Protein AF-X1FNK2-F1 (afdb_monomer_lite)

Organism: NCBI:txid412755

Sequence (106 aa):
DYYRRIQGFEEQAAFHYLQAENYKKAIEFLMKSADLAIKKGGYESSINYYNQALELCQRQKDAADLNTLVALNESLADIYRALGDEDKALKYYKVVLNSYKEILKE

pLDDT: mean 90.37, std 13.16, range [39.84, 98.38]

Secondary structure (DSSP, 8-state):
--HHHHTTTHHHHHHHHHHTT-HHHHHHHHHHHHHHHHHTT-HHHHHHHHHHHHHHHHH-GGG--HHHHHHHHHHHHHHHHHTT-HHHHHHHHHHHHHHHHHHTT-

Radius of gyration: 14.16 Å; chains: 1; bounding box: 36×23×37 Å

Foldseek 3Di:
DVVVVCQPCLCVQLVVCVVVVLLLSNLVSLQVQLVSCVVVVNLVSNLVSLVVSLVSCVVPVPSDDLVSVLVSLQVNLVSCVVVVVNVSSVVSVVVNVVSVVVVVVD

Structure (mmCIF, N/CA/C/O backbone):
data_AF-X1FNK2-F1
#
_entry.id   AF-X1FNK2-F1
#
loop_
_atom_site.group_PDB
_atom_site.id
_atom_site.type_symbol
_atom_site.label_atom_id
_atom_site.label_alt_id
_atom_site.label_comp_id
_atom_site.label_asym_id
_atom_site.label_entity_id
_atom_site.label_seq_id
_atom_site.pdbx_PDB_ins_code
_atom_site.Cartn_x
_atom_site.Cartn_y
_atom_site.Cartn_z
_atom_site.occupancy
_atom_site.B_iso_or_equiv
_atom_site.auth_seq_id
_atom_site.auth_comp_id
_atom_site.auth_asym_id
_atom_site.auth_atom_id
_atom_site.pdbx_PDB_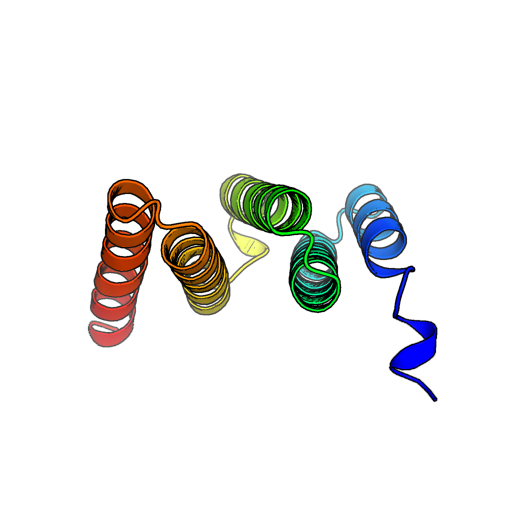model_num
ATOM 1 N N . ASP A 1 1 ? 16.179 15.770 -13.677 1.00 46.91 1 ASP A N 1
ATOM 2 C CA . ASP A 1 1 ? 16.276 14.323 -13.997 1.00 46.91 1 ASP A CA 1
ATOM 3 C C . ASP A 1 1 ? 16.577 13.373 -12.823 1.00 46.91 1 ASP A C 1
ATOM 5 O O . ASP A 1 1 ? 17.108 12.293 -13.045 1.00 46.91 1 ASP A O 1
ATOM 9 N N . TYR A 1 2 ? 16.174 13.681 -11.581 1.00 40.62 2 TYR A N 1
ATOM 10 C CA . TYR A 1 2 ? 16.253 12.709 -10.471 1.00 40.62 2 TYR A CA 1
ATOM 11 C C . TYR A 1 2 ? 15.046 11.749 -10.471 1.00 40.62 2 TYR A C 1
ATOM 13 O O . TYR A 1 2 ? 15.205 10.534 -10.434 1.00 40.62 2 TYR A O 1
ATOM 21 N N . TYR A 1 3 ? 13.838 12.292 -10.661 1.00 39.84 3 TYR A N 1
ATOM 22 C CA . TYR A 1 3 ? 12.585 11.525 -10.692 1.00 39.84 3 TYR A CA 1
ATOM 23 C C . TYR A 1 3 ? 12.472 10.533 -11.865 1.00 39.84 3 TYR A C 1
ATOM 25 O O . TYR A 1 3 ? 11.879 9.472 -11.709 1.00 39.84 3 TYR A O 1
ATOM 33 N N . ARG A 1 4 ? 13.090 10.824 -13.020 1.00 47.47 4 ARG A N 1
ATOM 34 C CA . ARG A 1 4 ? 13.145 9.893 -14.168 1.00 47.47 4 ARG A CA 1
ATOM 35 C C . ARG A 1 4 ? 14.121 8.732 -13.965 1.00 47.47 4 ARG A C 1
ATOM 37 O O . ARG A 1 4 ? 13.951 7.699 -14.590 1.00 47.47 4 ARG A O 1
ATOM 44 N N . ARG A 1 5 ? 15.133 8.896 -13.105 1.00 49.19 5 ARG A N 1
ATOM 45 C CA . ARG A 1 5 ? 16.075 7.823 -12.751 1.00 49.19 5 ARG A CA 1
ATOM 46 C C . ARG A 1 5 ? 15.492 6.839 -11.749 1.00 49.19 5 ARG A C 1
ATOM 48 O O . ARG A 1 5 ? 15.982 5.726 -11.683 1.00 49.19 5 ARG A O 1
ATOM 55 N N . ILE A 1 6 ? 14.492 7.256 -10.972 1.00 51.84 6 ILE A N 1
ATOM 56 C CA . ILE A 1 6 ? 13.785 6.364 -10.050 1.00 51.84 6 ILE A CA 1
ATOM 57 C C . ILE A 1 6 ? 12.738 5.542 -10.809 1.00 51.84 6 ILE A C 1
ATOM 59 O O . ILE A 1 6 ? 12.584 4.375 -10.473 1.00 51.84 6 ILE A O 1
ATOM 63 N N . GLN A 1 7 ? 12.134 6.092 -11.879 1.00 53.59 7 GLN A N 1
ATOM 64 C CA . GLN A 1 7 ? 11.194 5.362 -12.740 1.00 53.59 7 GLN A CA 1
ATOM 65 C C . GLN A 1 7 ? 11.789 4.039 -13.243 1.00 53.59 7 GLN A C 1
ATOM 67 O O . GLN A 1 7 ? 12.658 4.028 -14.113 1.00 53.59 7 GLN A O 1
ATOM 72 N N . GLY A 1 8 ? 11.256 2.925 -12.742 1.00 63.06 8 GLY A N 1
ATOM 73 C CA . GLY A 1 8 ? 11.637 1.563 -13.120 1.00 63.06 8 GLY A CA 1
ATOM 74 C C . GLY A 1 8 ? 12.551 0.849 -12.122 1.00 63.06 8 GLY A C 1
ATOM 75 O O . GLY A 1 8 ? 12.785 -0.342 -12.300 1.00 63.06 8 GLY A O 1
ATOM 76 N N . PHE A 1 9 ? 13.030 1.529 -11.077 1.00 75.50 9 PHE A N 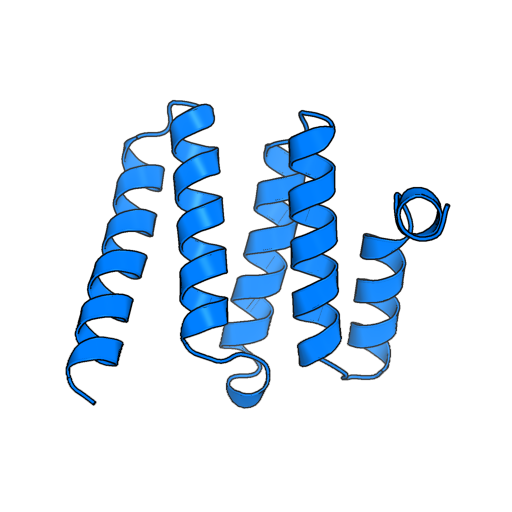1
ATOM 77 C CA . PHE A 1 9 ? 13.848 0.925 -10.016 1.00 75.50 9 PHE A CA 1
ATOM 78 C C . PHE A 1 9 ? 13.087 0.744 -8.701 1.00 75.50 9 PHE A C 1
ATOM 80 O O . PHE A 1 9 ? 13.655 0.228 -7.741 1.00 75.50 9 PHE A O 1
ATOM 87 N N . GLU A 1 10 ? 11.823 1.166 -8.615 1.00 81.62 10 GLU A N 1
ATOM 88 C CA . GLU A 1 10 ? 11.077 1.147 -7.358 1.00 81.62 10 GLU A CA 1
ATOM 89 C C . GLU A 1 10 ? 10.838 -0.275 -6.836 1.00 81.62 10 GLU A C 1
ATOM 91 O O . GLU A 1 10 ? 11.027 -0.526 -5.647 1.00 81.62 10 GLU A O 1
ATOM 96 N N . GLU A 1 11 ? 10.533 -1.220 -7.727 1.00 82.88 11 GLU A N 1
ATOM 97 C CA . GLU A 1 11 ? 10.357 -2.635 -7.385 1.00 82.88 11 GLU A CA 1
ATOM 98 C C . GLU A 1 11 ? 11.670 -3.255 -6.884 1.00 82.88 11 GLU A C 1
ATOM 100 O O . GLU A 1 11 ? 11.709 -3.920 -5.849 1.00 82.88 11 GLU A O 1
ATOM 105 N N . GLN A 1 12 ? 12.780 -2.975 -7.575 1.00 87.50 12 GLN A N 1
ATOM 106 C CA . GLN A 1 12 ? 14.104 -3.453 -7.172 1.00 87.50 12 GLN A CA 1
ATOM 107 C C . GLN A 1 12 ? 14.526 -2.856 -5.827 1.00 87.50 12 GLN A C 1
ATOM 109 O O . GLN A 1 12 ? 15.048 -3.560 -4.964 1.00 87.50 12 GLN A O 1
ATOM 114 N N . ALA A 1 13 ? 14.270 -1.564 -5.618 1.00 89.25 13 ALA A N 1
ATOM 115 C CA . ALA A 1 13 ? 14.533 -0.904 -4.350 1.00 89.25 13 ALA A CA 1
ATOM 116 C C . ALA A 1 13 ? 13.695 -1.517 -3.219 1.00 89.25 13 ALA A C 1
ATOM 118 O O . ALA A 1 13 ? 14.247 -1.804 -2.157 1.00 89.25 13 ALA A O 1
ATOM 119 N N . ALA A 1 14 ? 12.403 -1.777 -3.447 1.00 90.62 14 ALA A N 1
ATOM 120 C CA . ALA A 1 14 ? 11.552 -2.474 -2.487 1.00 90.62 14 ALA A CA 1
ATOM 121 C C . ALA A 1 14 ? 12.125 -3.854 -2.131 1.00 90.62 14 ALA A C 1
ATOM 123 O O . ALA A 1 14 ? 12.271 -4.161 -0.949 1.00 90.62 14 ALA A O 1
ATOM 124 N N . PHE A 1 15 ? 12.546 -4.643 -3.126 1.00 89.25 15 PHE A N 1
ATOM 125 C CA . PHE A 1 15 ? 13.180 -5.945 -2.908 1.00 89.25 15 PHE A CA 1
ATOM 126 C C . PHE A 1 15 ? 14.457 -5.849 -2.057 1.00 89.25 15 PHE A C 1
ATOM 128 O O . PHE A 1 15 ? 14.624 -6.602 -1.098 1.00 89.25 15 PHE A O 1
ATOM 135 N N . HIS A 1 16 ? 15.343 -4.894 -2.352 1.00 91.31 16 HIS A N 1
ATOM 136 C CA . HIS A 1 16 ? 16.559 -4.686 -1.562 1.00 91.31 16 HIS A CA 1
ATOM 137 C C . HIS A 1 16 ? 16.262 -4.249 -0.124 1.00 91.31 16 HIS A C 1
ATOM 139 O O . HIS A 1 16 ? 16.935 -4.702 0.801 1.00 91.31 16 HIS A O 1
ATOM 145 N N . TYR A 1 17 ? 15.252 -3.404 0.092 1.00 94.06 17 TYR A N 1
ATOM 146 C CA . TYR A 1 17 ? 14.859 -3.007 1.443 1.00 94.06 17 TYR A CA 1
ATOM 147 C C . TYR A 1 17 ? 14.180 -4.134 2.221 1.00 94.06 17 TYR A C 1
ATOM 149 O O . TYR A 1 17 ? 14.399 -4.220 3.425 1.00 94.06 17 TYR A O 1
ATOM 157 N N . LEU A 1 18 ? 13.435 -5.023 1.557 1.00 90.88 18 LEU A N 1
ATOM 158 C CA . LEU A 1 18 ? 12.917 -6.245 2.176 1.00 90.88 18 LEU A CA 1
ATOM 159 C C . LEU A 1 18 ? 14.057 -7.162 2.639 1.00 90.88 18 LEU A C 1
ATOM 161 O O . LEU A 1 18 ? 14.038 -7.619 3.776 1.00 90.88 18 LEU A O 1
ATOM 165 N N . GLN A 1 19 ? 15.071 -7.376 1.794 1.00 92.75 19 GLN A N 1
ATOM 166 C CA . GLN A 1 19 ? 16.267 -8.166 2.130 1.00 92.75 19 GLN A CA 1
ATOM 167 C C . GLN A 1 19 ? 17.068 -7.559 3.290 1.00 92.75 19 GLN A C 1
ATOM 169 O O . GLN A 1 19 ? 17.641 -8.282 4.096 1.00 92.75 19 GLN A O 1
ATOM 174 N N . ALA A 1 20 ? 17.106 -6.230 3.375 1.00 94.88 20 ALA A N 1
ATOM 175 C CA . ALA A 1 20 ? 17.769 -5.500 4.451 1.00 94.88 20 ALA A CA 1
ATOM 176 C C . ALA A 1 20 ? 16.885 -5.308 5.700 1.00 94.88 20 ALA A C 1
ATOM 178 O O . ALA A 1 20 ? 17.256 -4.530 6.578 1.00 94.88 20 ALA A O 1
ATOM 179 N N . GLU A 1 21 ? 15.700 -5.931 5.744 1.00 94.44 21 GLU A N 1
ATOM 180 C CA . GLU A 1 21 ? 14.700 -5.801 6.815 1.00 94.44 21 GLU A CA 1
ATOM 181 C C . GLU A 1 21 ? 14.289 -4.347 7.123 1.00 94.44 21 GLU A C 1
ATOM 183 O O . GLU A 1 21 ? 13.774 -4.010 8.189 1.00 94.44 21 GLU A O 1
ATOM 188 N N . ASN A 1 22 ? 14.473 -3.447 6.155 1.00 96.25 22 ASN A N 1
ATOM 189 C CA . ASN A 1 22 ? 14.043 -2.061 6.251 1.00 96.25 22 ASN A CA 1
ATOM 190 C C . ASN A 1 22 ? 12.605 -1.932 5.744 1.00 96.2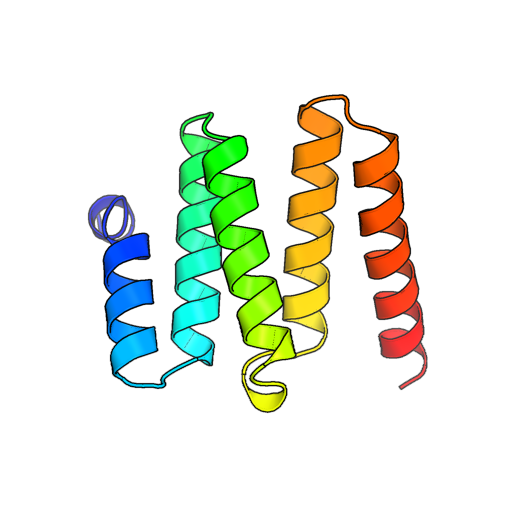5 22 ASN A C 1
ATOM 192 O O . ASN A 1 22 ? 12.337 -1.403 4.662 1.00 96.25 22 ASN A O 1
ATOM 196 N N . TYR A 1 23 ? 11.669 -2.432 6.545 1.00 96.06 23 TYR A N 1
ATOM 197 C CA . TYR A 1 23 ? 10.263 -2.551 6.161 1.00 96.06 23 TYR A CA 1
ATOM 198 C C . TYR A 1 23 ? 9.604 -1.204 5.856 1.00 96.06 23 TYR A C 1
ATOM 200 O O . TYR A 1 23 ? 8.838 -1.105 4.901 1.00 96.06 23 TYR A O 1
ATOM 208 N N . LYS A 1 24 ? 9.964 -0.143 6.590 1.00 95.75 24 LYS A N 1
ATOM 209 C CA . LYS A 1 24 ? 9.451 1.211 6.334 1.00 95.75 24 LYS A CA 1
ATOM 210 C C . LYS A 1 24 ? 9.788 1.680 4.918 1.00 95.75 24 LYS A C 1
ATOM 212 O O . LYS A 1 24 ? 8.913 2.140 4.188 1.00 95.75 24 LYS A O 1
ATOM 217 N N . LYS A 1 25 ? 11.050 1.531 4.504 1.00 95.06 25 LYS A N 1
ATOM 218 C CA . LYS A 1 25 ? 11.456 1.885 3.139 1.00 95.06 25 LYS A CA 1
ATOM 219 C C . LYS A 1 25 ? 10.895 0.915 2.104 1.00 95.06 25 LYS A C 1
ATOM 221 O O . LYS A 1 25 ? 10.551 1.350 1.011 1.00 95.06 25 LYS A O 1
ATOM 226 N N . ALA A 1 26 ? 10.764 -0.369 2.428 1.00 96.12 26 ALA A N 1
ATOM 227 C CA . ALA A 1 26 ? 10.118 -1.325 1.533 1.00 96.12 26 ALA A CA 1
ATOM 228 C C . ALA A 1 26 ? 8.669 -0.911 1.215 1.00 96.12 26 ALA A C 1
ATOM 230 O O . ALA A 1 26 ? 8.315 -0.838 0.042 1.00 96.12 26 ALA A O 1
ATOM 231 N N . ILE A 1 27 ? 7.871 -0.552 2.229 1.00 97.06 27 ILE A N 1
ATOM 232 C CA . ILE A 1 27 ? 6.497 -0.040 2.061 1.00 97.06 27 ILE A CA 1
ATOM 233 C C . ILE A 1 27 ? 6.483 1.212 1.180 1.00 97.06 27 ILE A C 1
ATOM 235 O O . ILE A 1 27 ? 5.730 1.267 0.211 1.00 97.06 27 ILE A O 1
ATOM 239 N N . GLU A 1 28 ? 7.356 2.184 1.458 1.00 95.00 28 GLU A N 1
ATOM 240 C CA . GLU A 1 28 ? 7.453 3.417 0.666 1.00 95.00 28 GLU A CA 1
ATOM 241 C C . GLU A 1 28 ? 7.718 3.127 -0.823 1.00 95.00 28 GLU A C 1
ATOM 243 O O . GLU A 1 28 ? 7.089 3.709 -1.707 1.00 95.00 28 GLU A O 1
ATOM 248 N N . PHE A 1 29 ? 8.647 2.217 -1.123 1.00 95.19 29 PHE A N 1
ATOM 249 C CA . PHE A 1 29 ? 8.994 1.881 -2.503 1.00 95.19 29 PHE A CA 1
ATOM 250 C C . PHE A 1 29 ? 7.954 0.988 -3.190 1.00 95.19 29 PHE A C 1
ATOM 252 O O . PHE A 1 29 ? 7.743 1.137 -4.396 1.00 95.19 29 PHE A O 1
ATOM 259 N N . LEU A 1 30 ? 7.239 0.136 -2.453 1.00 96.31 30 LEU A N 1
ATOM 260 C CA . LEU A 1 30 ? 6.065 -0.571 -2.973 1.00 96.31 30 LEU A CA 1
ATOM 261 C C . LEU A 1 30 ? 4.963 0.418 -3.374 1.00 96.31 30 LEU A C 1
ATOM 263 O O . LEU A 1 30 ? 4.439 0.324 -4.481 1.00 96.31 30 LEU A O 1
ATOM 267 N N . MET A 1 31 ? 4.678 1.426 -2.543 1.00 96.69 31 MET A N 1
ATOM 268 C CA . MET A 1 31 ? 3.717 2.485 -2.881 1.00 96.69 31 MET A CA 1
ATOM 269 C C . MET A 1 31 ? 4.137 3.256 -4.136 1.00 96.69 31 MET A C 1
ATOM 271 O O . MET A 1 31 ? 3.340 3.417 -5.054 1.00 96.69 31 MET A O 1
ATOM 275 N N . LYS A 1 32 ? 5.412 3.650 -4.247 1.00 95.00 32 LYS A N 1
ATOM 276 C CA . LYS A 1 32 ? 5.913 4.323 -5.460 1.00 95.00 32 LYS A CA 1
ATOM 277 C C . LYS A 1 32 ? 5.816 3.440 -6.708 1.00 95.00 32 LYS A C 1
ATOM 279 O O . LYS A 1 32 ? 5.501 3.944 -7.786 1.00 95.00 32 LYS A O 1
ATOM 284 N N . SER A 1 33 ? 6.063 2.135 -6.569 1.00 93.69 33 SER A N 1
ATOM 285 C CA . SER A 1 33 ? 5.888 1.157 -7.654 1.00 93.69 33 SER A CA 1
ATOM 286 C C . SER A 1 33 ? 4.426 1.089 -8.098 1.00 93.69 33 SER A C 1
ATOM 288 O O . SER A 1 33 ? 4.140 1.088 -9.298 1.00 93.69 33 SER A O 1
ATOM 290 N N . ALA A 1 34 ? 3.499 1.100 -7.137 1.00 95.50 34 ALA A N 1
ATOM 291 C CA . ALA A 1 34 ? 2.066 1.123 -7.388 1.00 95.50 34 ALA A CA 1
ATOM 292 C C . ALA A 1 34 ? 1.631 2.405 -8.115 1.00 95.50 34 ALA A C 1
ATOM 294 O O . ALA A 1 34 ? 0.952 2.320 -9.140 1.00 95.50 34 ALA A O 1
ATOM 295 N N . ASP A 1 35 ? 2.078 3.576 -7.654 1.00 93.88 35 ASP A N 1
ATOM 296 C CA . ASP A 1 35 ? 1.795 4.872 -8.282 1.00 93.88 35 ASP A CA 1
ATOM 297 C C . ASP A 1 35 ? 2.318 4.926 -9.724 1.00 93.88 35 ASP A C 1
ATOM 299 O O . ASP A 1 35 ? 1.671 5.455 -10.634 1.00 93.88 35 ASP A O 1
ATOM 303 N N . LEU A 1 36 ? 3.521 4.388 -9.953 1.00 92.06 36 LEU A N 1
ATOM 304 C CA . LEU A 1 36 ? 4.108 4.316 -11.285 1.00 92.06 36 LEU A CA 1
ATOM 305 C C . LEU A 1 36 ? 3.313 3.376 -12.196 1.00 92.06 36 LEU A C 1
ATOM 307 O O . LEU A 1 36 ? 3.130 3.690 -13.374 1.00 92.06 36 LEU A O 1
ATOM 311 N N . ALA A 1 37 ? 2.831 2.251 -11.666 1.00 91.25 37 ALA A N 1
ATOM 312 C CA . ALA A 1 37 ? 1.981 1.330 -12.407 1.00 91.25 37 ALA A CA 1
ATOM 313 C C . ALA A 1 37 ? 0.669 2.006 -12.841 1.00 91.25 37 ALA A C 1
ATOM 315 O O . ALA A 1 37 ? 0.318 1.911 -14.016 1.00 91.25 37 ALA A O 1
ATOM 316 N N . ILE A 1 38 ? 0.021 2.792 -11.967 1.00 92.38 38 ILE A N 1
ATOM 317 C CA . ILE A 1 38 ? -1.168 3.594 -12.326 1.00 92.38 38 ILE A CA 1
ATOM 318 C C . ILE A 1 38 ? -0.848 4.556 -13.470 1.00 92.38 38 ILE A C 1
ATOM 320 O O . ILE A 1 38 ? -1.570 4.597 -14.462 1.00 92.38 38 ILE A O 1
ATOM 324 N N . LYS A 1 39 ? 0.268 5.294 -13.381 1.00 91.44 39 LYS A N 1
ATOM 325 C CA . LYS A 1 39 ? 0.692 6.239 -14.434 1.00 91.44 39 LYS A CA 1
ATOM 326 C C . LYS A 1 39 ? 0.937 5.563 -15.786 1.00 91.44 39 LYS A C 1
ATOM 328 O O . LYS A 1 39 ? 0.864 6.225 -16.816 1.00 91.44 39 LYS A O 1
ATOM 333 N N . LYS A 1 40 ? 1.241 4.264 -15.783 1.00 89.50 40 LYS A N 1
ATOM 334 C CA . LYS A 1 40 ? 1.420 3.431 -16.980 1.00 89.50 40 LYS A CA 1
ATOM 335 C C . LYS A 1 40 ? 0.136 2.703 -17.413 1.00 89.50 40 LYS A C 1
ATOM 337 O O . LYS A 1 40 ? 0.184 1.956 -18.383 1.00 89.50 40 LYS A O 1
ATOM 342 N N . GLY A 1 41 ? -0.986 2.896 -16.715 1.00 88.81 41 GLY A N 1
ATOM 343 C CA . GLY A 1 41 ? -2.263 2.218 -16.974 1.00 88.81 41 GLY A CA 1
ATOM 344 C C . GLY A 1 41 ? -2.352 0.784 -16.433 1.00 88.81 41 GLY A C 1
ATOM 345 O O . GLY A 1 41 ? -3.318 0.081 -16.712 1.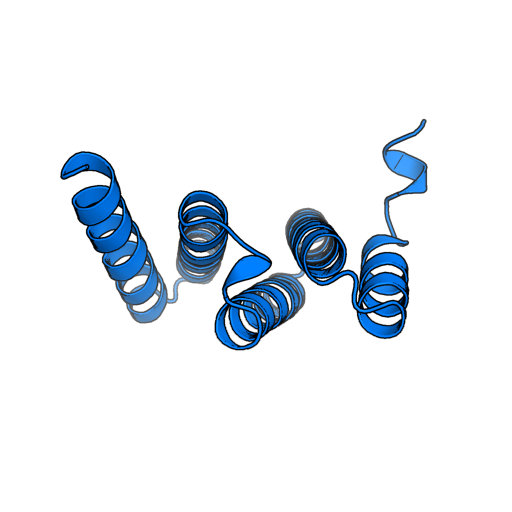00 88.81 41 GLY A O 1
ATOM 346 N N . GLY A 1 42 ? -1.362 0.330 -15.661 1.00 93.19 42 GLY A N 1
ATOM 347 C CA . GLY A 1 42 ? -1.302 -1.013 -15.083 1.00 93.19 42 GLY A CA 1
ATOM 348 C C . GLY A 1 42 ? -2.014 -1.106 -13.735 1.00 93.19 42 GLY A C 1
ATOM 349 O O . GLY A 1 42 ? -1.353 -1.202 -12.699 1.00 93.19 42 GLY A O 1
ATOM 350 N N . TYR A 1 43 ? -3.350 -1.082 -13.730 1.00 92.62 43 TYR A N 1
ATOM 351 C CA . TYR A 1 43 ? -4.136 -1.143 -12.490 1.00 92.62 43 TYR A CA 1
ATOM 352 C C . TYR A 1 43 ? -3.936 -2.445 -11.704 1.00 92.62 43 TYR A C 1
ATOM 354 O O . TYR A 1 43 ? -3.772 -2.395 -10.489 1.00 92.62 43 TYR A O 1
ATOM 362 N N . GLU A 1 44 ? -3.871 -3.599 -12.373 1.00 94.38 44 GLU A N 1
ATOM 363 C CA . GLU A 1 44 ? -3.633 -4.890 -11.705 1.00 94.38 44 GLU A CA 1
ATOM 364 C C . GLU A 1 44 ? -2.277 -4.930 -10.990 1.00 94.38 44 GLU A C 1
ATOM 366 O O . GLU A 1 44 ? -2.186 -5.331 -9.829 1.00 94.38 44 GLU A O 1
ATOM 371 N N . SER A 1 45 ? -1.219 -4.450 -11.652 1.00 92.88 45 SER A N 1
ATOM 372 C CA . SER A 1 45 ? 0.110 -4.351 -11.044 1.00 92.88 45 SER A CA 1
ATOM 373 C C . SER A 1 45 ? 0.116 -3.386 -9.860 1.00 92.88 45 SER A C 1
ATOM 375 O O . SER A 1 45 ? 0.732 -3.677 -8.838 1.00 92.88 45 SER A O 1
ATOM 377 N N . SER A 1 46 ? -0.600 -2.263 -9.965 1.00 95.06 46 SER A N 1
ATOM 378 C CA . SER A 1 46 ? -0.733 -1.313 -8.859 1.00 95.06 46 SER A CA 1
ATOM 379 C C . SER A 1 46 ? -1.420 -1.934 -7.641 1.00 95.06 46 SER A C 1
ATOM 381 O O . SER A 1 46 ? -0.897 -1.855 -6.529 1.00 95.06 46 SER A O 1
ATOM 383 N N . ILE A 1 47 ? -2.533 -2.644 -7.861 1.00 97.94 47 ILE A N 1
ATOM 384 C CA . ILE A 1 47 ? -3.243 -3.385 -6.811 1.00 97.94 47 ILE A CA 1
ATOM 385 C C . ILE A 1 47 ? -2.303 -4.381 -6.127 1.00 97.94 47 ILE A C 1
ATOM 387 O O . ILE A 1 47 ? -2.291 -4.467 -4.899 1.00 97.94 47 ILE A O 1
ATOM 391 N N . ASN A 1 48 ? -1.497 -5.118 -6.898 1.00 96.75 48 ASN A N 1
ATOM 392 C CA . ASN A 1 48 ? -0.537 -6.069 -6.344 1.00 96.75 48 ASN A CA 1
ATOM 393 C C . ASN A 1 48 ? 0.478 -5.383 -5.412 1.00 96.75 48 ASN A C 1
ATOM 395 O O . ASN A 1 48 ? 0.680 -5.831 -4.285 1.00 96.75 48 ASN A O 1
ATOM 399 N N . TYR A 1 49 ? 1.076 -4.271 -5.844 1.00 97.12 49 TYR A N 1
ATOM 400 C CA . TYR A 1 49 ? 2.056 -3.546 -5.032 1.00 97.12 49 TYR A CA 1
ATOM 401 C C . TYR A 1 49 ? 1.456 -2.938 -3.759 1.00 97.12 49 TYR A C 1
ATOM 403 O O . TYR A 1 49 ? 2.047 -3.072 -2.687 1.00 97.12 49 TYR A O 1
ATOM 411 N N . TYR A 1 50 ? 0.271 -2.324 -3.833 1.00 98.25 50 TYR A N 1
ATOM 412 C CA . TYR A 1 50 ? -0.390 -1.810 -2.630 1.00 98.25 50 TYR A CA 1
ATOM 413 C C . TYR A 1 50 ? -0.811 -2.921 -1.665 1.00 98.25 50 TYR A C 1
ATOM 415 O O . TYR A 1 50 ? -0.687 -2.748 -0.453 1.00 98.25 50 TYR A O 1
ATOM 423 N N . ASN A 1 51 ? -1.259 -4.076 -2.167 1.00 97.88 51 ASN A N 1
ATOM 424 C CA . ASN A 1 51 ? -1.576 -5.217 -1.307 1.00 97.88 51 ASN A CA 1
ATOM 425 C C . ASN A 1 51 ? -0.328 -5.777 -0.613 1.00 97.88 51 ASN A C 1
ATOM 427 O O . ASN A 1 51 ? -0.391 -6.058 0.581 1.00 97.88 51 ASN A O 1
ATOM 431 N N . GLN A 1 52 ? 0.810 -5.872 -1.309 1.00 97.50 52 GLN A N 1
ATOM 432 C CA . GLN A 1 52 ? 2.083 -6.249 -0.683 1.00 97.50 52 GLN A CA 1
ATOM 433 C C . GLN A 1 52 ? 2.495 -5.258 0.413 1.00 97.50 52 GLN A C 1
ATOM 435 O O . GLN A 1 52 ? 2.935 -5.670 1.486 1.00 97.50 52 GLN A O 1
ATOM 440 N N . ALA A 1 53 ? 2.319 -3.953 0.177 1.00 97.94 53 ALA A N 1
ATOM 441 C CA . ALA A 1 53 ? 2.594 -2.934 1.186 1.00 97.94 53 ALA A CA 1
ATOM 442 C C . ALA A 1 53 ? 1.677 -3.091 2.411 1.00 97.94 53 ALA A C 1
ATOM 444 O O . ALA A 1 53 ? 2.166 -3.096 3.538 1.00 97.94 53 ALA A O 1
ATOM 445 N N . LEU A 1 54 ? 0.369 -3.296 2.207 1.00 97.38 54 LEU A N 1
ATOM 446 C CA . LEU A 1 54 ? -0.586 -3.547 3.293 1.00 97.38 54 LEU A CA 1
ATOM 447 C C . LEU A 1 54 ? -0.258 -4.810 4.091 1.00 97.38 54 LEU A C 1
ATOM 449 O O . LEU A 1 54 ? -0.313 -4.786 5.320 1.00 97.38 54 LEU A O 1
ATOM 453 N N . GLU A 1 55 ? 0.088 -5.904 3.416 1.00 97.19 55 GLU A N 1
ATOM 454 C CA . GLU A 1 55 ? 0.503 -7.148 4.065 1.00 97.19 55 GLU A CA 1
ATOM 455 C C . GLU A 1 55 ? 1.760 -6.932 4.915 1.00 97.19 55 GLU A C 1
ATOM 457 O O . GLU A 1 55 ? 1.842 -7.427 6.044 1.00 97.19 55 GLU A O 1
ATOM 462 N N . LEU A 1 56 ? 2.716 -6.137 4.422 1.00 97.00 56 LEU A N 1
ATOM 463 C CA . LEU A 1 56 ? 3.911 -5.807 5.187 1.00 97.00 56 LEU A CA 1
ATOM 464 C C . LEU A 1 56 ? 3.582 -4.959 6.419 1.00 97.00 56 LEU A C 1
ATOM 466 O O . LEU A 1 56 ? 4.083 -5.270 7.496 1.00 97.00 56 LEU A O 1
ATOM 470 N N . CYS A 1 57 ? 2.692 -3.968 6.304 1.00 95.94 57 CYS A N 1
ATOM 471 C CA . CYS A 1 57 ? 2.211 -3.196 7.455 1.00 95.94 57 CYS A CA 1
ATOM 472 C C . CYS A 1 57 ? 1.522 -4.086 8.507 1.00 95.94 57 CYS A C 1
ATOM 474 O O . CYS A 1 57 ? 1.671 -3.863 9.706 1.00 95.94 57 CYS A O 1
ATOM 476 N N . GLN A 1 58 ? 0.775 -5.112 8.082 1.00 94.44 58 GLN A N 1
ATOM 477 C CA . GLN A 1 58 ? 0.116 -6.051 9.000 1.00 94.44 58 GLN A CA 1
ATOM 478 C C . GLN A 1 58 ? 1.116 -6.956 9.728 1.00 94.44 58 GLN A C 1
ATOM 480 O O . GLN A 1 58 ? 0.944 -7.230 10.918 1.00 94.44 58 GLN A O 1
ATOM 485 N N . ARG A 1 59 ? 2.153 -7.421 9.021 1.00 95.94 59 ARG A N 1
ATOM 486 C CA . ARG A 1 59 ? 3.220 -8.258 9.590 1.00 95.94 59 ARG A CA 1
ATOM 487 C C . ARG A 1 59 ? 4.166 -7.464 10.488 1.00 95.94 59 ARG A C 1
ATOM 489 O O . ARG A 1 59 ? 4.636 -8.003 11.482 1.00 95.94 59 ARG A O 1
ATOM 496 N N . GLN A 1 60 ? 4.429 -6.206 10.142 1.00 96.38 60 GLN A N 1
ATOM 497 C CA . GLN A 1 60 ? 5.402 -5.331 10.794 1.00 96.38 60 GLN A CA 1
ATOM 498 C C . GLN A 1 60 ? 4.711 -4.045 11.251 1.00 96.38 60 GLN A C 1
ATOM 500 O O . GLN A 1 60 ? 4.795 -3.008 10.596 1.00 96.38 60 GLN A O 1
ATOM 505 N N . LYS A 1 61 ? 4.007 -4.121 12.386 1.00 90.94 61 LYS A N 1
ATOM 506 C CA . LYS A 1 61 ? 3.142 -3.033 12.881 1.00 90.94 61 LYS A CA 1
ATOM 507 C C . LYS A 1 61 ? 3.883 -1.715 13.129 1.00 90.94 61 LYS A C 1
ATOM 509 O O . LYS A 1 61 ? 3.286 -0.662 12.962 1.00 90.94 61 LYS A O 1
ATOM 514 N N . ASP A 1 62 ? 5.172 -1.773 13.460 1.00 92.88 62 ASP A N 1
ATOM 515 C CA . ASP A 1 62 ? 6.002 -0.586 13.709 1.00 92.88 62 ASP A CA 1
ATOM 516 C C . ASP A 1 62 ? 6.561 0.047 12.418 1.00 92.88 62 ASP A C 1
ATOM 518 O O . ASP A 1 62 ? 7.190 1.106 12.451 1.00 92.88 62 ASP A O 1
ATOM 522 N N . ALA A 1 63 ? 6.363 -0.597 11.261 1.00 92.25 63 ALA A N 1
ATOM 523 C CA . ALA A 1 63 ? 6.903 -0.136 9.983 1.00 92.25 63 ALA A CA 1
ATOM 524 C C . ALA A 1 63 ? 6.039 0.933 9.295 1.00 92.25 63 ALA A C 1
ATOM 526 O O . ALA A 1 63 ? 6.522 1.592 8.370 1.00 92.25 63 ALA A O 1
ATOM 527 N N . ALA A 1 64 ? 4.790 1.112 9.733 1.00 93.75 64 ALA A N 1
ATOM 528 C CA . ALA A 1 64 ? 3.838 2.054 9.160 1.00 93.75 64 ALA A CA 1
ATOM 529 C C . ALA A 1 64 ? 2.985 2.713 10.245 1.00 93.75 64 ALA A C 1
ATOM 531 O O . ALA A 1 64 ? 2.554 2.067 11.195 1.00 93.75 64 ALA A O 1
ATOM 532 N N . ASP A 1 65 ? 2.712 4.001 10.065 1.00 92.56 65 ASP A N 1
ATOM 533 C CA . ASP A 1 65 ? 1.749 4.724 10.885 1.00 92.56 65 ASP A CA 1
ATOM 534 C C . ASP A 1 65 ? 0.323 4.589 10.325 1.00 92.56 65 ASP A C 1
ATOM 536 O O . ASP A 1 65 ? 0.082 4.063 9.230 1.00 92.56 65 ASP A O 1
ATOM 540 N N . LEU A 1 66 ? -0.649 5.089 11.089 1.00 91.19 66 LEU A N 1
ATOM 541 C CA . LEU A 1 66 ? -2.055 5.050 10.696 1.00 91.19 66 LEU A CA 1
ATOM 542 C C . LEU A 1 66 ? -2.316 5.841 9.400 1.00 91.19 66 LEU A C 1
ATOM 544 O O . LEU A 1 66 ? -3.148 5.429 8.594 1.00 91.19 66 LEU A O 1
ATOM 548 N N . ASN A 1 67 ? -1.554 6.910 9.147 1.00 92.62 67 ASN A N 1
ATOM 549 C CA . ASN A 1 67 ? -1.638 7.688 7.906 1.00 92.62 67 ASN A CA 1
ATOM 550 C C . ASN A 1 67 ? -1.232 6.865 6.677 1.00 92.62 67 ASN A C 1
ATOM 552 O O . ASN A 1 67 ? -1.900 6.916 5.646 1.00 92.62 67 ASN A O 1
ATOM 556 N N . THR A 1 68 ? -0.172 6.064 6.790 1.00 94.50 68 THR A N 1
ATOM 557 C CA . THR A 1 68 ? 0.283 5.167 5.721 1.00 94.50 68 THR A CA 1
ATOM 558 C C . THR A 1 68 ? -0.780 4.114 5.410 1.00 94.50 68 THR A C 1
ATOM 560 O O . THR A 1 68 ? -1.090 3.865 4.245 1.00 94.50 68 THR A O 1
ATOM 563 N N . LEU A 1 69 ? -1.392 3.52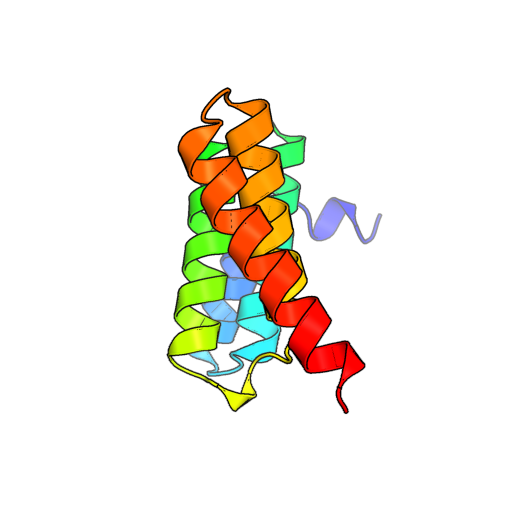6 6.444 1.00 95.25 69 LEU A N 1
ATOM 564 C CA . LEU A 1 69 ? -2.492 2.572 6.274 1.00 95.25 69 LEU A CA 1
ATOM 565 C C . LEU A 1 69 ? -3.702 3.209 5.582 1.00 95.25 69 LEU A C 1
ATOM 567 O O . LEU A 1 69 ? -4.288 2.590 4.693 1.00 95.25 69 LEU A O 1
ATOM 571 N N . VAL A 1 70 ? -4.065 4.434 5.963 1.00 96.06 70 VAL A N 1
ATOM 572 C CA . VAL A 1 70 ? -5.143 5.192 5.318 1.00 96.06 70 VAL A CA 1
ATOM 573 C C . VAL A 1 70 ? -4.844 5.406 3.836 1.00 96.06 70 VAL A C 1
ATOM 575 O O . VAL A 1 70 ? -5.659 5.014 3.003 1.00 96.06 70 VAL A O 1
ATOM 578 N N . ALA A 1 71 ? -3.658 5.920 3.502 1.00 96.31 71 ALA A N 1
ATOM 579 C CA . ALA A 1 71 ? -3.266 6.200 2.121 1.00 96.31 71 ALA A CA 1
ATOM 580 C C . ALA A 1 71 ? -3.287 4.942 1.233 1.00 96.31 71 ALA A C 1
ATOM 582 O O . ALA A 1 71 ? -3.756 4.985 0.095 1.00 96.31 71 ALA A O 1
ATOM 583 N N . LEU A 1 72 ? -2.826 3.800 1.757 1.00 97.69 72 LEU A N 1
ATOM 584 C CA . LEU A 1 72 ? -2.858 2.518 1.047 1.00 97.69 72 LEU A CA 1
ATOM 585 C C . LEU A 1 72 ? -4.289 2.056 0.738 1.00 97.69 72 LEU A C 1
ATOM 587 O O . LEU A 1 72 ? -4.584 1.647 -0.386 1.00 97.69 72 LEU A O 1
ATOM 591 N N . ASN A 1 73 ? -5.182 2.117 1.730 1.00 97.94 73 ASN A N 1
ATOM 592 C CA . ASN A 1 73 ? -6.574 1.704 1.546 1.00 97.94 73 ASN A CA 1
ATOM 593 C C . ASN A 1 73 ? -7.331 2.669 0.623 1.00 97.94 73 ASN A C 1
ATOM 595 O O . ASN A 1 73 ? -8.120 2.216 -0.202 1.00 97.94 73 ASN A O 1
ATOM 599 N N . GLU A 1 74 ? -7.076 3.974 0.721 1.00 97.81 74 GLU A N 1
ATOM 600 C CA . GLU A 1 74 ? -7.673 4.982 -0.160 1.00 97.81 74 GLU A CA 1
ATOM 601 C C . GLU A 1 74 ? -7.247 4.771 -1.616 1.00 97.81 74 GLU A C 1
ATOM 603 O O . GLU A 1 74 ? -8.097 4.721 -2.503 1.00 97.81 74 GLU A O 1
ATOM 608 N N . SER A 1 75 ? -5.957 4.519 -1.849 1.00 98.00 75 SER A N 1
ATOM 609 C CA . SER A 1 75 ? -5.436 4.273 -3.196 1.00 98.00 75 SER A CA 1
ATOM 610 C C . SER A 1 75 ? -6.051 3.021 -3.830 1.00 98.00 75 SER A C 1
ATOM 612 O O . SER A 1 75 ? -6.434 3.035 -4.999 1.00 98.00 75 SER A O 1
ATOM 614 N N . LEU A 1 76 ? -6.218 1.937 -3.061 1.00 98.31 76 LEU A N 1
ATOM 615 C CA . LEU A 1 76 ? -6.928 0.745 -3.536 1.00 98.31 76 LEU A CA 1
ATOM 616 C C . LEU A 1 76 ? -8.402 1.030 -3.831 1.00 98.31 76 LEU A C 1
ATOM 618 O O . LEU A 1 76 ? -8.917 0.548 -4.839 1.00 98.31 76 LEU A O 1
ATOM 622 N N . ALA A 1 77 ? -9.075 1.815 -2.987 1.00 98.19 77 ALA A N 1
ATOM 623 C CA . ALA A 1 77 ? -10.461 2.205 -3.217 1.00 98.19 77 ALA A CA 1
ATOM 624 C C . ALA A 1 77 ? -10.617 2.990 -4.529 1.00 98.19 77 ALA A C 1
ATOM 626 O O . ALA A 1 77 ? -11.481 2.663 -5.342 1.00 98.19 77 ALA A O 1
ATOM 627 N N . ASP A 1 78 ? -9.738 3.967 -4.765 1.00 97.50 78 ASP A N 1
ATOM 628 C CA . ASP A 1 78 ? -9.716 4.770 -5.987 1.00 97.50 78 ASP A CA 1
ATOM 629 C C . ASP A 1 78 ? -9.456 3.919 -7.234 1.00 97.50 78 ASP A C 1
ATOM 631 O O . ASP A 1 78 ? -10.116 4.120 -8.258 1.00 97.50 78 ASP A O 1
ATOM 635 N N . ILE A 1 79 ? -8.541 2.946 -7.156 1.00 97.19 79 ILE A N 1
ATOM 636 C CA . ILE A 1 79 ? -8.287 2.025 -8.270 1.00 97.19 79 ILE A CA 1
ATOM 637 C C . ILE A 1 79 ? -9.516 1.161 -8.553 1.00 97.19 79 ILE A C 1
ATOM 639 O O . ILE A 1 79 ? -9.927 1.058 -9.707 1.00 97.19 79 ILE A O 1
ATOM 643 N N . TYR A 1 80 ? -10.118 0.542 -7.533 1.00 98.25 80 TYR A N 1
ATOM 644 C CA . TYR A 1 80 ? -11.300 -0.298 -7.746 1.00 98.25 80 TYR A CA 1
ATOM 645 C C . TYR A 1 80 ? -12.477 0.506 -8.301 1.00 98.25 80 TYR A C 1
ATOM 647 O O . TYR A 1 80 ? -13.154 0.024 -9.208 1.00 98.25 80 TYR A O 1
ATOM 655 N N . ARG A 1 81 ? -12.650 1.759 -7.862 1.00 97.44 81 ARG A N 1
ATOM 656 C CA . ARG A 1 81 ? -13.626 2.685 -8.449 1.00 97.44 81 ARG A CA 1
ATOM 657 C C . ARG A 1 81 ? -13.319 2.960 -9.923 1.00 97.44 81 ARG A C 1
ATOM 659 O O . ARG A 1 81 ? -14.216 2.907 -10.754 1.00 97.44 81 ARG A O 1
ATOM 666 N N . ALA A 1 82 ? -12.055 3.209 -10.275 1.00 95.62 82 ALA A N 1
ATOM 667 C CA . ALA A 1 82 ? -11.647 3.422 -11.667 1.00 95.62 82 ALA A CA 1
ATOM 668 C C . ALA A 1 82 ? -11.865 2.183 -12.559 1.00 95.62 82 ALA A C 1
ATOM 670 O O . ALA A 1 82 ? -12.108 2.325 -13.755 1.00 95.62 82 ALA A O 1
ATOM 671 N N . LEU A 1 83 ? -11.810 0.981 -11.979 1.00 96.44 83 LEU A N 1
ATOM 672 C CA . LEU A 1 83 ? -12.117 -0.286 -12.650 1.00 96.44 83 LEU A CA 1
ATOM 673 C C . LEU A 1 83 ? -13.621 -0.619 -12.688 1.00 96.44 83 LEU A C 1
ATOM 675 O O . LEU A 1 83 ? -13.999 -1.609 -13.312 1.00 96.44 83 LEU A O 1
ATOM 679 N N . GLY A 1 84 ? -14.476 0.175 -12.035 1.00 97.31 84 GLY A N 1
ATOM 680 C CA . GLY A 1 84 ? -15.919 -0.069 -11.928 1.00 97.31 84 GLY A CA 1
ATOM 681 C C . GLY A 1 84 ? -16.319 -1.142 -10.904 1.00 97.31 84 GLY A C 1
ATOM 682 O O . GLY A 1 84 ? -17.478 -1.550 -10.872 1.00 97.31 84 GLY A O 1
ATOM 683 N N . ASP A 1 85 ? -15.389 -1.605 -10.061 1.00 98.06 85 ASP A N 1
ATOM 684 C CA . ASP A 1 85 ? -15.661 -2.535 -8.955 1.00 98.06 85 ASP A CA 1
ATOM 685 C C . ASP A 1 85 ? -16.076 -1.745 -7.702 1.00 98.06 85 ASP A C 1
ATOM 687 O O . ASP A 1 85 ? -15.309 -1.545 -6.753 1.00 98.06 85 ASP A O 1
ATOM 691 N N . GLU A 1 86 ? -17.310 -1.244 -7.734 1.00 97.06 86 GLU A N 1
ATOM 692 C CA . GLU A 1 86 ? -17.870 -0.378 -6.690 1.00 97.06 86 GLU A CA 1
ATOM 693 C C . GLU A 1 86 ? -17.961 -1.076 -5.325 1.00 97.06 86 GLU A C 1
ATOM 695 O O . GLU A 1 86 ? -17.746 -0.449 -4.285 1.00 97.06 86 GLU A O 1
ATOM 700 N N . ASP A 1 87 ? -18.217 -2.387 -5.305 1.00 98.19 87 ASP A N 1
ATOM 701 C CA . ASP A 1 87 ? -18.325 -3.159 -4.065 1.00 98.19 87 ASP A CA 1
ATOM 702 C C . ASP A 1 87 ? -16.989 -3.199 -3.314 1.00 98.19 87 ASP A C 1
ATOM 704 O O . ASP A 1 87 ? -16.937 -2.968 -2.095 1.00 98.19 87 ASP A O 1
ATOM 708 N N . LYS A 1 88 ? -15.881 -3.450 -4.025 1.00 97.56 88 LYS A N 1
ATOM 709 C CA . LYS A 1 88 ? -14.551 -3.396 -3.408 1.00 97.56 88 LYS A CA 1
ATOM 710 C C . LYS A 1 88 ? -14.155 -1.972 -3.061 1.00 97.56 88 LYS A C 1
ATOM 712 O O . LYS A 1 88 ? -13.660 -1.764 -1.952 1.00 97.56 88 LYS A O 1
ATOM 717 N N . ALA A 1 89 ? -14.404 -1.003 -3.940 1.00 98.38 89 ALA A N 1
ATOM 718 C CA . ALA A 1 89 ? -14.107 0.400 -3.660 1.00 98.38 89 ALA A CA 1
ATOM 719 C C . ALA A 1 89 ? -14.770 0.854 -2.349 1.00 98.38 89 ALA A C 1
ATOM 721 O O . ALA A 1 89 ? -14.102 1.341 -1.433 1.00 98.38 89 ALA A O 1
ATOM 722 N N . LEU A 1 90 ? -16.069 0.578 -2.195 1.00 98.31 90 LEU A N 1
ATOM 723 C CA . LEU A 1 90 ? -16.829 0.906 -0.993 1.00 98.31 90 LEU A CA 1
ATOM 724 C C . LEU A 1 90 ? -16.282 0.206 0.257 1.00 98.31 90 LEU A C 1
ATOM 726 O O . LEU A 1 90 ? -16.259 0.801 1.338 1.00 98.31 90 LEU A O 1
ATOM 730 N N . LYS A 1 91 ? -15.834 -1.050 0.139 1.00 98.06 91 LYS A N 1
ATOM 731 C CA . LYS A 1 91 ? -15.210 -1.775 1.254 1.00 98.06 91 LYS A CA 1
ATOM 732 C C . LYS A 1 91 ? -13.955 -1.055 1.751 1.00 98.06 91 LYS A C 1
ATOM 734 O O . LYS A 1 91 ? -13.827 -0.855 2.958 1.00 98.06 91 LYS A O 1
ATOM 739 N N . TYR A 1 92 ? -13.067 -0.644 0.849 1.00 97.94 92 TYR A N 1
ATOM 740 C CA . TYR A 1 92 ? -11.839 0.060 1.220 1.00 97.94 92 TYR A CA 1
ATOM 741 C C . TYR A 1 92 ? -12.114 1.476 1.752 1.00 97.94 92 TYR A C 1
ATOM 743 O O . TYR A 1 92 ? -11.570 1.842 2.794 1.00 97.94 92 TYR A O 1
ATOM 751 N N . TYR A 1 93 ? -13.041 2.236 1.155 1.00 98.25 93 TYR A N 1
ATOM 752 C CA . TYR A 1 93 ? -13.430 3.548 1.696 1.00 98.25 93 TYR A CA 1
ATOM 753 C C . TYR A 1 93 ? -14.026 3.464 3.106 1.00 98.25 93 TYR A C 1
ATOM 755 O O . TYR A 1 93 ? -13.785 4.343 3.932 1.00 98.25 93 TYR A O 1
ATOM 763 N N . LYS A 1 94 ? -14.776 2.401 3.429 1.00 97.75 94 LYS A N 1
ATOM 764 C CA . LYS A 1 94 ? -15.270 2.180 4.799 1.00 97.75 94 LYS A CA 1
ATOM 765 C C . LYS A 1 94 ? -14.130 1.978 5.796 1.00 97.75 94 LYS A C 1
ATOM 767 O O . LYS A 1 94 ? -14.234 2.461 6.922 1.00 97.75 94 LYS A O 1
ATOM 772 N N . VAL A 1 95 ? -13.056 1.291 5.398 1.00 96.12 95 VAL A N 1
ATOM 773 C CA . VAL A 1 95 ? -11.851 1.145 6.232 1.00 96.12 95 VAL A CA 1
ATOM 774 C C . VAL A 1 95 ? -11.216 2.513 6.469 1.00 96.12 95 VAL A C 1
ATOM 776 O O . VAL A 1 95 ? -11.038 2.889 7.623 1.00 96.12 95 VAL A O 1
ATOM 779 N N . VAL A 1 96 ? -10.982 3.287 5.404 1.00 96.50 96 VAL A N 1
ATOM 780 C CA . VAL A 1 96 ? -10.420 4.649 5.478 1.00 96.50 96 VAL A CA 1
ATOM 781 C C . VAL A 1 96 ? -11.232 5.550 6.410 1.00 96.50 96 VAL A C 1
ATOM 783 O O . VAL A 1 96 ? -10.684 6.166 7.322 1.00 96.50 96 VAL A O 1
ATOM 786 N N . LEU A 1 97 ? -12.556 5.583 6.238 1.00 95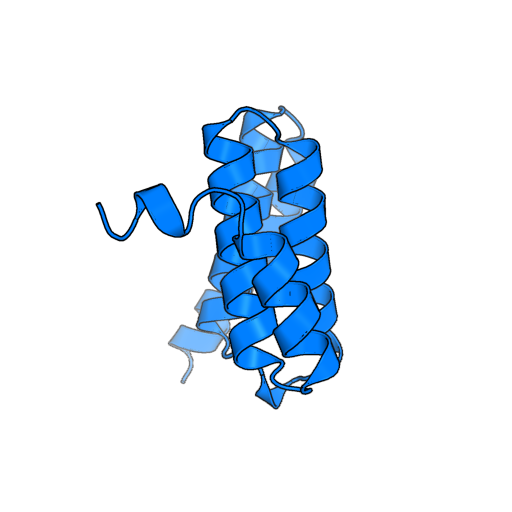.75 97 LEU A N 1
ATOM 787 C CA . LEU A 1 97 ? -13.448 6.390 7.068 1.00 95.75 97 LEU A CA 1
ATOM 788 C C . LEU A 1 97 ? -13.367 6.000 8.549 1.00 95.75 97 LEU A C 1
ATOM 790 O O . LEU A 1 97 ? -13.399 6.867 9.421 1.00 95.75 97 LEU A O 1
ATOM 794 N N . ASN A 1 98 ? -13.289 4.704 8.846 1.00 94.00 98 ASN A N 1
ATOM 795 C CA . ASN A 1 98 ? -13.158 4.238 10.221 1.00 94.00 98 ASN A CA 1
ATOM 796 C C . ASN A 1 98 ? -11.789 4.601 10.806 1.00 94.00 98 ASN A C 1
ATOM 798 O O . ASN A 1 98 ? -11.741 5.065 11.939 1.00 94.00 98 ASN A O 1
ATOM 802 N N . SER A 1 99 ? -10.706 4.486 10.035 1.00 91.38 99 SER A N 1
ATOM 803 C CA . SER A 1 99 ? -9.373 4.921 10.464 1.00 91.38 99 SER A CA 1
ATOM 804 C C . SER A 1 99 ? -9.329 6.416 10.789 1.00 91.38 99 SER A C 1
ATOM 806 O O . SER A 1 99 ? -8.804 6.784 11.834 1.00 91.38 99 SER A O 1
ATOM 808 N N . TYR A 1 100 ? -9.952 7.278 9.975 1.00 91.00 100 TYR A N 1
ATOM 809 C CA . TYR A 1 100 ? -10.047 8.710 10.289 1.00 91.00 100 TYR A CA 1
ATOM 810 C C . TYR A 1 100 ? -10.821 8.999 11.574 1.00 91.00 100 TYR A C 1
ATOM 812 O O . TYR A 1 100 ? -10.458 9.907 12.317 1.00 91.00 100 TYR A O 1
ATOM 820 N N . LYS A 1 101 ? -11.875 8.231 11.866 1.00 90.44 101 LYS A N 1
ATOM 821 C CA . LYS A 1 101 ? -12.601 8.369 13.136 1.00 90.44 101 LYS A CA 1
ATOM 822 C C . LYS A 1 101 ? -11.739 8.005 14.336 1.00 90.44 101 LYS A C 1
ATOM 824 O O . LYS A 1 101 ? -11.954 8.590 15.386 1.00 90.44 101 LYS A O 1
ATOM 829 N N . GLU A 1 102 ? -10.824 7.050 14.203 1.00 86.12 102 GLU A N 1
ATOM 830 C CA . GLU A 1 102 ? -9.883 6.727 15.277 1.00 86.12 102 GLU A CA 1
ATOM 831 C C . GLU A 1 102 ? -8.835 7.834 15.441 1.00 86.12 102 GLU A C 1
ATOM 833 O O . GLU A 1 102 ? -8.648 8.297 16.558 1.00 86.12 102 GLU A O 1
ATOM 838 N N . ILE A 1 103 ? -8.263 8.350 14.341 1.00 84.25 103 ILE A N 1
ATOM 839 C CA . ILE A 1 103 ? -7.310 9.480 14.379 1.00 84.25 103 ILE A CA 1
ATOM 840 C C . ILE A 1 103 ? -7.916 10.703 15.081 1.00 84.25 103 ILE A C 1
ATOM 842 O O . ILE A 1 103 ? -7.251 11.352 15.872 1.00 84.25 103 ILE A O 1
ATOM 846 N N . LEU A 1 104 ? -9.173 11.041 14.779 1.00 85.50 104 LEU A N 1
ATOM 847 C CA . LEU A 1 104 ? -9.832 12.241 15.310 1.00 85.50 104 LEU A CA 1
ATOM 848 C C . LEU A 1 104 ? -10.294 12.115 16.772 1.00 85.50 104 LEU A C 1
ATOM 850 O O . LEU A 1 104 ? -10.796 13.094 17.325 1.00 85.50 104 LEU A O 1
ATOM 854 N N . LYS A 1 105 ? -10.220 10.921 17.371 1.00 79.75 105 LYS A N 1
ATOM 855 C CA . LYS A 1 105 ? -10.554 10.699 18.788 1.00 79.75 105 LYS A CA 1
ATOM 856 C C . LYS A 1 105 ? -9.350 10.871 19.717 1.00 79.75 105 LYS A C 1
ATOM 858 O O . LYS A 1 105 ? -9.573 11.002 20.920 1.00 79.75 105 LYS A O 1
ATOM 863 N N . GLU A 1 106 ? -8.132 10.812 19.181 1.00 56.88 106 GLU A N 1
ATOM 864 C CA . GLU A 1 106 ? -6.872 11.099 19.887 1.00 56.88 106 GLU A CA 1
ATOM 865 C C . GLU A 1 106 ? -6.586 12.607 19.929 1.00 56.88 106 GLU A C 1
ATOM 867 O O . GLU A 1 106 ? -6.045 13.057 20.966 1.00 56.88 106 GLU A O 1
#

InterPro domains:
  IPR011990 Tetratricopeptide-like helical domain superfamily [G3DSA:1.25.40.10] (2-106)
  IPR011990 Tetratricopeptide-like helical domain superfamily [SSF48452] (11-102)